Protein AF-A0A537HFR8-F1 (afdb_monomer_lite)

Secondary structure (DSSP, 8-state):
--SSHHHHHHHHHHHHHHHGGGS----------SSEEEEEEEESS-TTT--EEEEETTEEEEEEEESEEEEEETT---EEEES-SEEE-TTSEEEEEEEEEETTEEE-S-SEEEPPPSSS-B-SGGGT--EEEEEEEEEPP----B-TTSPBPSSPPSB--EEETTEEE--B-

Structure (mmCIF, N/CA/C/O backbone):
data_AF-A0A537HFR8-F1
#
_entry.id   AF-A0A537HFR8-F1
#
loop_
_atom_site.group_PDB
_atom_site.id
_atom_site.type_symbol
_atom_site.label_atom_id
_atom_site.label_alt_id
_atom_site.label_comp_id
_atom_site.label_asym_id
_atom_site.label_entity_id
_atom_site.label_seq_id
_atom_site.pdbx_PDB_ins_code
_atom_site.Cartn_x
_atom_site.Cartn_y
_atom_site.Cartn_z
_atom_site.occupancy
_atom_site.B_iso_or_equiv
_atom_site.auth_seq_id
_atom_site.auth_comp_id
_atom_site.auth_asym_id
_atom_site.auth_atom_id
_atom_site.pdbx_PDB_model_num
ATOM 1 N N . MET A 1 1 ? 70.216 -28.235 -22.565 1.00 48.53 1 MET A N 1
ATOM 2 C CA . MET A 1 1 ? 69.064 -28.835 -21.851 1.00 48.53 1 MET A CA 1
ATOM 3 C C . MET A 1 1 ? 67.923 -27.816 -21.695 1.00 48.53 1 MET A C 1
ATOM 5 O O . MET A 1 1 ? 67.674 -27.358 -20.594 1.00 48.53 1 MET A O 1
ATOM 9 N N . LEU A 1 2 ? 67.220 -27.434 -22.775 1.00 51.25 2 LEU A N 1
ATOM 10 C CA . LEU A 1 2 ? 66.194 -26.368 -22.710 1.00 51.25 2 LEU A CA 1
ATOM 11 C C . LEU A 1 2 ? 64.956 -26.641 -23.592 1.00 51.25 2 LEU A C 1
ATOM 13 O O . LEU A 1 2 ? 64.396 -25.735 -24.193 1.00 51.25 2 LEU A O 1
ATOM 17 N N . LYS A 1 3 ? 64.555 -27.912 -23.749 1.00 50.88 3 LYS A N 1
ATOM 18 C CA . LYS A 1 3 ? 63.435 -28.301 -24.640 1.00 50.88 3 LYS A CA 1
ATOM 19 C C . LYS A 1 3 ? 62.291 -29.063 -23.958 1.00 50.88 3 LYS A C 1
ATOM 21 O O . LYS A 1 3 ? 61.228 -29.195 -24.554 1.00 50.88 3 LYS A O 1
ATOM 26 N N . LYS A 1 4 ? 62.478 -29.554 -22.724 1.00 50.28 4 LYS A N 1
ATOM 27 C CA . LYS A 1 4 ? 61.462 -30.347 -22.000 1.00 50.28 4 LYS A CA 1
ATOM 28 C C . LYS A 1 4 ? 60.490 -29.492 -21.176 1.00 50.28 4 LYS A C 1
ATOM 30 O O . LYS A 1 4 ? 59.314 -29.823 -21.116 1.00 50.28 4 LYS A O 1
ATOM 35 N N . THR A 1 5 ? 60.945 -28.376 -20.612 1.00 51.81 5 THR A N 1
ATOM 36 C CA . THR A 1 5 ? 60.139 -27.500 -19.741 1.00 51.81 5 THR A CA 1
ATOM 37 C C . THR A 1 5 ? 59.125 -26.641 -20.501 1.00 51.81 5 THR A C 1
ATOM 39 O O . THR A 1 5 ? 58.007 -26.476 -20.032 1.00 51.81 5 THR A O 1
ATOM 42 N N . ALA A 1 6 ? 59.446 -26.177 -21.713 1.00 53.81 6 ALA A N 1
ATOM 43 C CA . ALA A 1 6 ? 58.532 -25.340 -22.502 1.00 53.81 6 ALA A CA 1
ATOM 44 C C . ALA A 1 6 ? 57.271 -26.089 -22.983 1.00 53.81 6 ALA A C 1
ATOM 46 O O . ALA A 1 6 ? 56.188 -25.513 -23.049 1.00 53.81 6 ALA A O 1
ATOM 47 N N . ARG A 1 7 ? 57.389 -27.391 -23.290 1.00 54.06 7 ARG A N 1
ATOM 48 C CA . ARG A 1 7 ? 56.253 -28.213 -23.748 1.00 54.06 7 ARG A CA 1
ATOM 49 C C . ARG A 1 7 ? 55.282 -28.562 -22.619 1.00 54.06 7 ARG A C 1
ATOM 51 O O . ARG A 1 7 ? 54.086 -28.642 -22.872 1.00 54.06 7 ARG A O 1
ATOM 58 N N . ALA A 1 8 ? 55.777 -28.726 -21.391 1.00 55.12 8 ALA A N 1
ATOM 59 C CA . ALA A 1 8 ? 54.934 -28.990 -20.226 1.00 55.12 8 ALA A CA 1
ATOM 60 C C . ALA A 1 8 ? 54.062 -27.771 -19.866 1.00 55.12 8 ALA A C 1
ATOM 62 O O . ALA A 1 8 ? 52.871 -27.930 -19.617 1.00 55.12 8 ALA A O 1
ATOM 63 N N . SER A 1 9 ? 54.611 -26.552 -19.935 1.00 54.88 9 SER A N 1
ATOM 64 C CA . SER A 1 9 ? 53.850 -25.321 -19.664 1.00 54.88 9 SER A CA 1
ATOM 65 C C . SER A 1 9 ? 52.773 -25.021 -20.714 1.00 54.88 9 SER A C 1
ATOM 67 O O . SER A 1 9 ? 51.701 -24.538 -20.360 1.00 54.88 9 SER A O 1
ATOM 69 N N . LEU A 1 10 ? 53.014 -25.344 -21.990 1.00 55.00 10 LEU A N 1
ATOM 70 C CA . LEU A 1 10 ? 52.019 -25.187 -23.064 1.00 55.00 10 LEU A CA 1
ATOM 71 C C . LEU A 1 10 ? 50.836 -26.159 -22.924 1.00 55.00 10 LEU A C 1
ATOM 73 O O . LEU A 1 10 ? 49.703 -25.784 -23.211 1.00 55.00 10 LEU A O 1
ATOM 77 N N . LEU A 1 11 ? 51.084 -27.381 -22.443 1.00 55.44 11 LEU A N 1
ATOM 78 C CA . LEU A 1 11 ? 50.035 -28.372 -22.176 1.00 55.44 11 LEU A CA 1
ATOM 79 C C . LEU A 1 11 ? 49.161 -27.992 -20.974 1.00 55.44 11 LEU A C 1
ATOM 81 O O . LEU A 1 11 ? 47.950 -28.173 -21.030 1.00 55.44 11 LEU A O 1
ATOM 85 N N . ILE A 1 12 ? 49.746 -27.413 -19.920 1.00 57.78 12 ILE A N 1
ATOM 86 C CA . ILE A 1 12 ? 48.990 -26.934 -18.751 1.00 57.78 12 ILE A CA 1
ATOM 87 C C . ILE A 1 12 ? 48.129 -25.716 -19.121 1.00 57.78 12 ILE A C 1
ATOM 89 O O . ILE A 1 12 ? 46.974 -25.635 -18.707 1.00 57.78 12 ILE A O 1
ATOM 93 N N . LEU A 1 13 ? 48.647 -24.803 -19.953 1.00 55.94 13 LEU A N 1
ATOM 94 C CA . LEU A 1 13 ? 47.882 -23.644 -20.419 1.00 55.94 13 LEU A CA 1
ATOM 95 C C . LEU A 1 13 ? 46.735 -24.055 -21.357 1.00 55.94 13 LEU A C 1
ATOM 97 O O . LEU A 1 13 ? 45.631 -2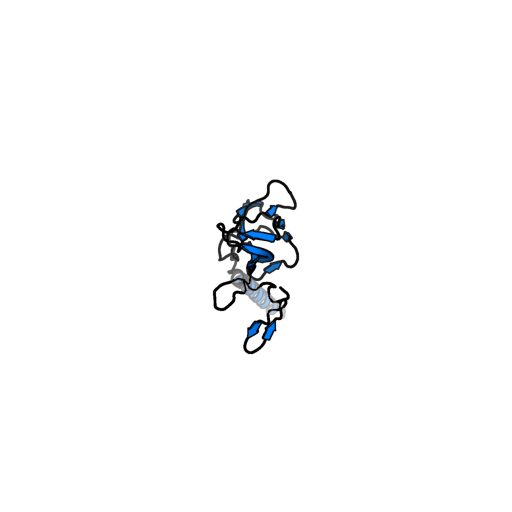3.537 -21.232 1.00 55.94 13 LEU A O 1
ATOM 101 N N . ALA A 1 14 ? 46.957 -25.033 -22.242 1.00 56.69 14 ALA A N 1
ATOM 102 C CA . ALA A 1 14 ? 45.907 -25.567 -23.110 1.00 56.69 14 ALA A CA 1
ATOM 103 C C . ALA A 1 14 ? 44.792 -26.279 -22.320 1.00 56.69 14 ALA A C 1
ATOM 105 O O . ALA A 1 14 ? 43.617 -26.111 -22.641 1.00 56.69 14 ALA A O 1
ATOM 106 N N . LEU A 1 15 ? 45.141 -27.015 -21.256 1.00 53.94 15 LEU A N 1
ATOM 107 C CA . LEU A 1 15 ? 44.161 -27.699 -20.407 1.00 53.94 15 LEU A CA 1
ATOM 108 C C . LEU A 1 15 ? 43.331 -26.711 -19.568 1.00 53.94 15 LEU A C 1
ATOM 110 O O . LEU A 1 15 ? 42.131 -26.918 -19.390 1.00 53.94 15 LEU A O 1
ATOM 114 N N . ALA A 1 16 ? 43.939 -25.606 -19.120 1.00 54.44 16 ALA A N 1
ATOM 115 C CA . ALA A 1 16 ? 43.238 -24.536 -18.412 1.00 54.44 16 ALA A CA 1
ATOM 116 C C . ALA A 1 16 ? 42.209 -23.819 -19.304 1.00 54.44 16 ALA A C 1
ATOM 118 O O . ALA A 1 16 ? 41.138 -23.466 -18.830 1.00 54.44 16 ALA A O 1
ATOM 119 N N . ILE A 1 17 ? 42.472 -23.658 -20.606 1.00 55.25 17 ILE A N 1
ATOM 120 C CA . ILE A 1 17 ? 41.522 -23.008 -21.529 1.00 55.25 17 ILE A CA 1
ATOM 121 C C . ILE A 1 17 ? 40.296 -23.904 -21.786 1.00 55.25 17 ILE A C 1
ATOM 123 O O . ILE A 1 17 ? 39.190 -23.400 -21.973 1.00 55.25 17 ILE A O 1
ATOM 127 N N . THR A 1 18 ? 40.454 -25.231 -21.728 1.00 55.00 18 THR A N 1
ATOM 128 C CA . THR A 1 18 ? 39.340 -26.175 -21.932 1.00 55.00 18 THR A CA 1
ATOM 129 C C . THR A 1 18 ? 38.444 -26.382 -20.709 1.00 55.00 18 THR A C 1
ATOM 131 O O . THR A 1 18 ? 37.325 -26.863 -20.866 1.00 55.00 18 THR A O 1
ATOM 134 N N . THR A 1 19 ? 38.885 -26.009 -19.501 1.00 52.81 19 THR A N 1
ATOM 135 C CA . THR A 1 19 ? 38.083 -26.134 -18.266 1.00 52.81 19 THR A CA 1
ATOM 136 C C . THR A 1 19 ? 37.399 -24.833 -17.840 1.00 52.81 19 THR A C 1
ATOM 138 O O . THR A 1 19 ? 36.520 -24.862 -16.979 1.00 52.81 19 THR A O 1
ATOM 141 N N . VAL A 1 20 ? 37.717 -23.701 -18.478 1.00 50.09 20 VAL A N 1
ATOM 142 C CA . VAL A 1 20 ? 37.094 -22.402 -18.173 1.00 50.09 20 VAL A CA 1
ATOM 143 C C . VAL A 1 20 ? 35.585 -22.324 -18.485 1.00 50.09 20 VAL A C 1
ATOM 145 O O . VAL A 1 20 ? 34.909 -21.611 -17.740 1.00 50.09 20 VAL A O 1
ATOM 148 N N . PRO A 1 21 ? 34.961 -23.043 -19.453 1.00 50.41 21 PRO A N 1
ATOM 149 C CA . PRO A 1 21 ? 33.530 -22.844 -19.677 1.00 50.41 21 PRO A CA 1
ATOM 150 C C . PRO A 1 21 ? 32.640 -23.585 -18.661 1.00 50.41 21 PRO A C 1
ATOM 152 O O . PRO A 1 21 ? 31.422 -23.479 -18.752 1.00 50.41 21 PRO A O 1
ATOM 155 N N . LEU A 1 22 ? 33.197 -24.300 -17.673 1.00 49.78 22 LEU A N 1
ATOM 156 C CA . LEU A 1 22 ? 32.399 -25.017 -16.665 1.00 49.78 22 LEU A CA 1
ATOM 157 C C . LEU A 1 22 ? 32.060 -24.193 -15.412 1.00 49.78 22 LEU A C 1
ATOM 159 O O . LEU A 1 22 ? 31.235 -24.630 -14.617 1.00 49.78 22 LEU A O 1
ATOM 163 N N . PHE A 1 23 ? 32.617 -22.987 -15.255 1.00 50.25 23 PHE A N 1
ATOM 164 C CA . PHE A 1 23 ? 32.307 -22.101 -14.119 1.00 50.25 23 PHE A CA 1
ATOM 165 C C . PHE A 1 23 ? 31.397 -20.913 -14.471 1.00 50.25 23 PHE A C 1
ATOM 167 O O . PHE A 1 23 ? 31.182 -20.037 -13.638 1.00 50.25 23 PHE A O 1
ATOM 174 N N . LEU A 1 24 ? 30.808 -20.894 -15.672 1.00 48.59 24 LEU A N 1
ATOM 175 C CA . LEU A 1 24 ? 29.818 -19.889 -16.088 1.00 48.59 24 LEU A CA 1
ATOM 176 C C . LEU A 1 24 ? 28.477 -20.512 -16.503 1.00 48.59 24 LEU A C 1
ATOM 178 O O . LEU A 1 24 ? 27.780 -19.984 -17.360 1.00 48.59 24 LEU A O 1
ATOM 182 N N . VAL A 1 25 ? 28.074 -21.621 -15.882 1.00 46.81 25 VAL A N 1
ATOM 183 C CA . VAL A 1 25 ? 26.702 -22.151 -16.002 1.00 46.81 25 VAL A CA 1
ATOM 184 C C . VAL A 1 25 ? 25.945 -21.997 -14.692 1.00 46.81 25 VAL A C 1
ATOM 186 O O . VAL A 1 25 ? 25.375 -22.927 -14.139 1.00 46.81 25 VAL A O 1
ATOM 189 N N . ASN A 1 26 ? 25.918 -20.766 -14.197 1.00 42.03 26 ASN A N 1
ATOM 190 C CA . ASN A 1 26 ? 24.709 -20.291 -13.549 1.00 42.03 26 ASN A CA 1
ATOM 191 C C . ASN A 1 26 ? 24.454 -18.846 -13.963 1.00 42.03 26 ASN A C 1
ATOM 193 O O . ASN A 1 26 ? 24.229 -17.962 -13.140 1.00 42.03 26 ASN A O 1
ATOM 197 N N . VAL A 1 27 ? 24.490 -18.602 -15.277 1.00 43.22 27 VAL A N 1
ATOM 198 C CA . VAL A 1 27 ? 23.736 -17.482 -15.822 1.00 43.22 27 VAL A CA 1
ATOM 199 C C . VAL A 1 27 ? 22.274 -17.899 -15.669 1.00 43.22 27 VAL A C 1
ATOM 201 O O . VAL A 1 27 ? 21.630 -18.359 -16.606 1.00 43.22 27 VAL A O 1
ATOM 204 N N . HIS A 1 28 ? 21.720 -17.694 -14.474 1.00 44.00 28 HIS A N 1
ATOM 205 C CA . HIS A 1 28 ? 20.388 -17.124 -14.425 1.00 44.00 28 HIS A CA 1
ATOM 206 C C . HIS A 1 28 ? 20.516 -15.763 -15.122 1.00 44.00 28 HIS A C 1
ATOM 208 O O . HIS A 1 28 ? 20.540 -14.712 -14.493 1.00 44.00 28 HIS A O 1
ATOM 214 N N . ALA A 1 29 ? 20.619 -15.774 -16.455 1.00 43.78 29 ALA A N 1
ATOM 215 C CA . ALA A 1 29 ? 20.115 -14.693 -17.269 1.00 43.78 29 ALA A CA 1
ATOM 216 C C . ALA A 1 29 ? 18.605 -14.846 -17.139 1.00 43.78 29 ALA A C 1
ATOM 218 O O . ALA A 1 29 ? 17.917 -15.267 -18.065 1.00 43.78 29 ALA A O 1
ATOM 219 N N . THR A 1 30 ? 18.099 -14.594 -15.929 1.00 54.47 30 THR A N 1
ATOM 220 C CA . THR A 1 30 ? 16.717 -14.227 -15.718 1.00 54.47 30 THR A CA 1
ATOM 221 C C . THR A 1 30 ? 16.575 -13.046 -16.646 1.00 54.47 30 THR A C 1
ATOM 223 O O . THR A 1 30 ? 17.238 -12.035 -16.432 1.00 54.47 30 THR A O 1
ATOM 226 N N . SER A 1 31 ? 15.904 -13.249 -17.778 1.00 61.56 31 SER A N 1
ATOM 227 C CA . SER A 1 31 ? 15.808 -12.250 -18.832 1.00 61.56 31 SER A CA 1
ATOM 228 C C . SER A 1 31 ? 15.313 -10.964 -18.189 1.00 61.56 31 SER A C 1
ATOM 230 O O . SER A 1 31 ? 14.128 -10.848 -17.877 1.00 61.56 31 SER A O 1
ATOM 232 N N . GLY A 1 32 ? 16.233 -10.029 -17.950 1.00 72.50 32 GLY A N 1
ATOM 233 C CA . GLY A 1 32 ? 15.894 -8.716 -17.445 1.00 72.50 32 GLY A CA 1
ATOM 234 C C . GLY A 1 32 ? 14.878 -8.072 -18.378 1.00 72.50 32 GLY A C 1
ATOM 235 O O . GLY A 1 32 ? 14.727 -8.456 -19.543 1.00 72.50 32 GLY A O 1
ATOM 236 N N . CYS A 1 33 ? 14.150 -7.093 -17.871 1.00 84.81 33 CYS A N 1
ATOM 237 C CA . CYS A 1 33 ? 13.296 -6.284 -18.731 1.00 84.81 33 CYS A CA 1
ATOM 238 C C . CYS A 1 33 ? 14.166 -5.589 -19.791 1.00 84.81 33 CYS A C 1
ATOM 240 O O . CYS A 1 33 ? 15.070 -4.840 -19.443 1.00 84.81 33 CYS A O 1
ATOM 242 N N . ILE A 1 34 ? 13.900 -5.823 -21.080 1.00 82.56 34 ILE A N 1
ATOM 243 C CA . ILE A 1 34 ? 14.708 -5.254 -22.178 1.00 82.56 34 ILE A CA 1
ATOM 244 C C . ILE A 1 34 ? 14.420 -3.757 -22.364 1.00 82.56 34 ILE A C 1
ATOM 246 O O . ILE A 1 34 ? 15.330 -2.975 -22.613 1.00 82.56 34 ILE A O 1
ATOM 250 N N . SER A 1 35 ? 13.152 -3.356 -22.250 1.00 85.88 35 SER A N 1
ATOM 251 C CA . SER A 1 35 ? 12.716 -1.968 -22.432 1.00 85.88 35 SER A CA 1
ATOM 252 C C . SER A 1 35 ? 12.033 -1.426 -21.188 1.00 85.88 35 SER A C 1
ATOM 254 O O . SER A 1 35 ? 12.530 -0.479 -20.595 1.00 85.88 35 SER A O 1
ATOM 256 N N . ASN A 1 36 ? 10.930 -2.049 -20.772 1.00 92.12 36 ASN A N 1
ATOM 257 C CA . ASN A 1 36 ? 10.170 -1.640 -19.600 1.00 92.12 36 ASN A CA 1
ATOM 258 C C . ASN A 1 36 ? 10.066 -2.768 -18.574 1.00 92.12 36 ASN A C 1
ATOM 260 O O . ASN A 1 36 ? 9.855 -3.932 -18.920 1.00 92.12 36 ASN A O 1
ATOM 264 N N . CYS A 1 37 ? 10.170 -2.385 -17.311 1.00 93.50 37 CYS A N 1
ATOM 265 C CA . CYS A 1 37 ? 10.117 -3.228 -16.132 1.00 93.50 37 CYS A CA 1
ATOM 266 C C . CYS A 1 37 ? 8.848 -2.911 -15.348 1.00 93.50 37 CYS A C 1
ATOM 268 O O . CYS A 1 37 ? 8.445 -1.751 -15.239 1.00 93.50 37 CYS A O 1
ATOM 270 N N . ARG A 1 38 ? 8.221 -3.938 -14.782 1.00 94.69 38 ARG A N 1
ATOM 271 C CA . ARG A 1 38 ? 7.012 -3.798 -13.970 1.00 94.69 38 ARG A CA 1
ATOM 272 C C . ARG A 1 38 ? 7.363 -3.897 -12.495 1.00 94.69 38 ARG A C 1
ATOM 274 O O . ARG A 1 38 ? 8.122 -4.782 -12.113 1.00 94.69 38 ARG A O 1
ATOM 281 N N . LEU A 1 39 ? 6.784 -3.030 -11.674 1.00 95.31 39 LEU A N 1
ATOM 282 C CA . LEU A 1 39 ? 6.895 -3.092 -10.217 1.00 95.31 39 LEU A CA 1
ATOM 283 C C . LEU A 1 39 ? 5.500 -3.014 -9.615 1.00 95.31 39 LEU A C 1
ATOM 285 O O . LEU A 1 39 ? 4.779 -2.051 -9.869 1.00 95.31 39 LEU A O 1
ATOM 289 N N . THR A 1 40 ? 5.117 -4.015 -8.825 1.00 96.56 40 THR A N 1
ATOM 290 C CA . THR A 1 40 ? 3.857 -3.970 -8.077 1.00 96.56 40 THR A CA 1
ATOM 291 C C . THR A 1 40 ? 4.099 -3.341 -6.713 1.00 96.56 40 THR A C 1
ATOM 293 O O . THR A 1 40 ? 4.926 -3.826 -5.942 1.00 96.56 40 THR A O 1
ATOM 296 N N . ALA A 1 41 ? 3.362 -2.274 -6.423 1.00 97.06 41 ALA A N 1
ATOM 297 C CA . ALA A 1 41 ? 3.220 -1.711 -5.093 1.00 97.06 41 ALA A CA 1
ATOM 298 C C . ALA A 1 41 ? 1.854 -2.108 -4.520 1.00 97.06 41 ALA A C 1
ATOM 300 O O . ALA A 1 41 ? 0.844 -2.059 -5.223 1.00 97.06 41 ALA A O 1
ATOM 301 N N . ASP A 1 42 ? 1.823 -2.492 -3.253 1.00 96.81 42 ASP A N 1
ATOM 302 C CA . ASP A 1 42 ? 0.638 -2.992 -2.557 1.00 96.81 42 ASP A CA 1
ATOM 303 C C . ASP A 1 42 ? 0.542 -2.387 -1.149 1.00 96.81 42 ASP A C 1
ATOM 305 O O . ASP A 1 42 ? 1.434 -1.657 -0.712 1.00 96.81 42 ASP A O 1
ATOM 309 N N . THR A 1 43 ? -0.533 -2.668 -0.419 1.00 96.50 43 THR A N 1
ATOM 310 C CA . THR A 1 43 ? -0.731 -2.212 0.955 1.00 96.50 43 THR A CA 1
ATOM 311 C C . THR A 1 43 ? -1.380 -3.276 1.836 1.00 96.50 43 THR A C 1
ATOM 313 O O . THR A 1 43 ? -2.158 -4.106 1.381 1.00 96.50 43 THR A O 1
ATOM 316 N N . THR A 1 44 ? -1.092 -3.234 3.140 1.00 95.88 44 THR A N 1
ATOM 317 C CA . THR A 1 44 ? -1.776 -4.083 4.130 1.00 95.88 44 THR A CA 1
ATOM 318 C C . THR A 1 44 ? -3.178 -3.592 4.493 1.00 95.88 44 THR A C 1
ATOM 320 O O . THR A 1 44 ? -3.879 -4.268 5.245 1.00 95.88 44 THR A O 1
ATOM 323 N N . VAL A 1 45 ? -3.590 -2.415 4.014 1.00 96.00 45 VAL A N 1
ATOM 324 C CA . VAL A 1 45 ? -4.933 -1.867 4.237 1.00 96.00 45 VAL A CA 1
ATOM 325 C C . VAL A 1 45 ? -5.932 -2.589 3.326 1.00 96.00 45 VAL A C 1
ATOM 327 O O . VAL A 1 45 ? -5.798 -2.513 2.105 1.00 96.00 45 VAL A O 1
ATOM 330 N N . PRO A 1 46 ? -6.970 -3.251 3.867 1.00 95.06 46 PR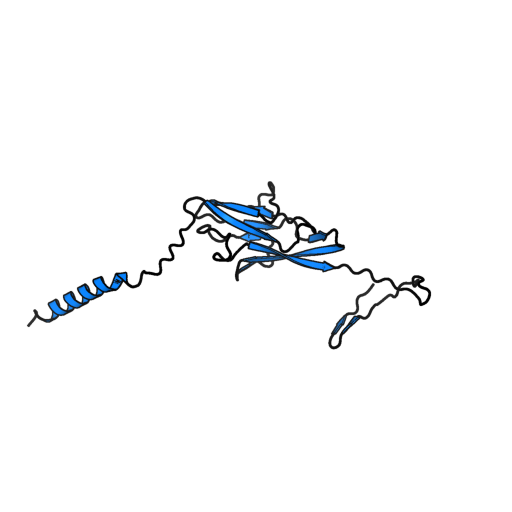O A N 1
ATOM 331 C CA . PRO A 1 46 ? -8.019 -3.832 3.037 1.00 95.06 46 PRO A CA 1
ATOM 332 C C . PRO A 1 46 ? -8.790 -2.750 2.272 1.00 95.06 46 PRO A C 1
ATOM 334 O O . PRO A 1 46 ? -9.146 -1.719 2.838 1.00 95.06 46 PRO A O 1
ATOM 337 N N . THR A 1 47 ? -9.155 -3.019 1.020 1.00 93.50 47 THR A N 1
ATOM 338 C CA . THR A 1 47 ? -9.888 -2.065 0.162 1.00 93.50 47 THR A CA 1
ATOM 339 C C . THR A 1 47 ? -11.245 -1.632 0.727 1.00 93.50 47 THR A C 1
ATOM 341 O O . THR A 1 47 ? -11.696 -0.523 0.462 1.00 93.50 47 THR A O 1
ATOM 344 N N . ALA A 1 48 ? -11.891 -2.475 1.541 1.00 94.25 48 ALA A N 1
ATOM 345 C CA . ALA A 1 48 ? -13.127 -2.130 2.250 1.00 94.25 48 ALA A CA 1
ATOM 346 C C . ALA A 1 48 ? -12.924 -1.100 3.382 1.00 94.25 48 ALA A C 1
ATOM 348 O O . ALA A 1 48 ? -13.888 -0.506 3.859 1.00 94.25 48 ALA A O 1
ATOM 349 N N . GLU A 1 49 ? -11.685 -0.912 3.838 1.00 93.69 49 GLU A N 1
ATOM 350 C CA . GLU A 1 49 ? -11.336 -0.050 4.971 1.00 93.69 49 GLU A CA 1
ATOM 351 C C . GLU A 1 49 ? -10.775 1.304 4.519 1.00 93.69 49 GLU A C 1
ATOM 353 O O . GLU A 1 49 ? -10.887 2.288 5.248 1.00 93.69 49 GLU A O 1
ATOM 358 N N . GLY A 1 50 ? -10.210 1.377 3.315 1.00 93.25 50 GLY A N 1
ATOM 359 C CA . GLY A 1 50 ? -9.750 2.623 2.718 1.00 93.25 50 GLY A CA 1
ATOM 360 C C . GLY A 1 50 ? -8.876 2.406 1.489 1.00 93.25 50 GLY A C 1
ATOM 361 O O . GLY A 1 50 ? -8.501 1.282 1.156 1.00 93.25 50 GLY A O 1
ATOM 362 N N . THR A 1 51 ? -8.529 3.514 0.838 1.00 95.50 51 THR A N 1
ATOM 363 C CA . THR A 1 51 ? -7.595 3.540 -0.291 1.00 95.50 51 THR A CA 1
ATOM 364 C C . THR A 1 51 ? -6.325 4.263 0.126 1.00 95.50 51 THR A C 1
ATOM 366 O O . THR A 1 51 ? -6.380 5.374 0.654 1.00 95.50 51 THR A O 1
ATOM 369 N N . VAL A 1 52 ? -5.180 3.639 -0.131 1.00 96.19 52 VAL A N 1
ATOM 370 C CA . VAL A 1 52 ? -3.858 4.220 0.112 1.00 96.19 52 VAL A CA 1
ATOM 371 C C . VAL A 1 52 ? -3.337 4.831 -1.179 1.00 96.19 52 VAL A C 1
ATOM 373 O O . VAL A 1 52 ? -3.400 4.185 -2.223 1.00 96.19 52 VAL A O 1
ATOM 376 N N . TYR A 1 53 ? -2.801 6.049 -1.104 1.00 96.56 53 TYR A N 1
ATOM 377 C CA . TYR A 1 53 ? -2.242 6.750 -2.255 1.00 96.56 53 TYR A CA 1
ATOM 378 C C . TYR A 1 53 ? -0.743 6.998 -2.101 1.00 96.56 53 TYR A C 1
ATOM 380 O O . TYR A 1 53 ? -0.248 7.268 -1.000 1.00 96.56 53 TYR A O 1
ATOM 388 N N . VAL A 1 54 ? -0.044 6.940 -3.233 1.00 97.00 54 VAL A N 1
ATOM 389 C CA . VAL A 1 54 ? 1.379 7.261 -3.349 1.00 97.00 54 VAL A CA 1
ATOM 390 C C . VAL A 1 54 ? 1.636 8.259 -4.471 1.00 97.00 54 VAL A C 1
ATOM 392 O O . VAL A 1 54 ? 0.945 8.266 -5.491 1.00 97.00 54 VAL A O 1
ATOM 395 N N . GLU A 1 55 ? 2.663 9.075 -4.289 1.00 96.88 55 GLU A N 1
ATOM 396 C CA . GLU A 1 55 ? 3.264 9.915 -5.321 1.00 96.88 55 GLU A CA 1
ATOM 397 C C . GLU A 1 55 ? 4.451 9.184 -5.943 1.00 96.88 55 GLU A C 1
ATOM 399 O O . GLU A 1 55 ? 5.248 8.558 -5.239 1.00 96.88 55 GLU A O 1
ATOM 404 N N . LEU A 1 56 ? 4.578 9.284 -7.264 1.00 97.19 56 LEU A N 1
ATOM 405 C CA . LEU A 1 56 ? 5.736 8.785 -7.997 1.00 97.19 56 LEU A CA 1
ATOM 406 C C . LEU A 1 56 ? 6.734 9.928 -8.191 1.00 97.19 56 LEU A C 1
ATOM 408 O O . LEU A 1 56 ? 6.355 10.998 -8.659 1.00 97.19 56 LEU A O 1
ATOM 412 N N . ASP A 1 57 ? 8.001 9.700 -7.852 1.00 96.00 57 ASP A N 1
ATOM 413 C CA . ASP A 1 57 ? 9.111 10.639 -8.068 1.00 96.00 57 ASP A CA 1
ATOM 414 C C . ASP A 1 57 ? 8.878 12.041 -7.465 1.00 96.00 57 ASP A C 1
ATOM 416 O O . ASP A 1 57 ? 9.346 13.048 -7.994 1.00 96.00 57 ASP A O 1
ATOM 420 N N . ASN A 1 58 ? 8.153 12.102 -6.336 1.00 90.75 58 ASN A N 1
ATOM 421 C CA . ASN A 1 58 ? 7.723 13.337 -5.657 1.00 90.75 58 ASN A CA 1
ATOM 422 C C . ASN A 1 58 ? 6.895 14.281 -6.548 1.00 90.75 58 ASN A C 1
ATOM 424 O O . ASN A 1 58 ? 6.890 15.500 -6.362 1.00 90.75 58 ASN A O 1
ATOM 428 N N . ILE A 1 59 ? 6.193 13.715 -7.530 1.00 92.25 59 ILE A N 1
ATOM 429 C CA . ILE A 1 59 ? 5.225 14.426 -8.355 1.00 92.25 59 ILE A CA 1
ATOM 430 C C . ILE A 1 59 ? 3.851 14.280 -7.692 1.00 92.25 59 ILE A C 1
ATOM 432 O O . ILE A 1 59 ? 3.280 13.192 -7.659 1.00 92.25 59 ILE A O 1
ATOM 436 N N . THR A 1 60 ? 3.310 15.393 -7.192 1.00 87.50 60 THR A N 1
ATOM 437 C CA . THR A 1 60 ? 2.055 15.441 -6.411 1.00 87.50 60 THR A CA 1
ATOM 438 C C . THR A 1 60 ? 0.784 15.202 -7.232 1.00 87.50 60 THR A C 1
ATOM 440 O O . THR A 1 60 ? -0.303 15.048 -6.678 1.00 87.50 60 THR A O 1
ATOM 443 N N . SER A 1 61 ? 0.884 15.187 -8.564 1.00 88.88 61 SER A N 1
ATOM 444 C CA . SER A 1 61 ? -0.227 14.867 -9.461 1.00 88.88 61 SER A CA 1
ATOM 445 C C . SER A 1 61 ? 0.290 14.266 -10.774 1.00 88.88 61 SER A C 1
ATOM 447 O O . SER A 1 61 ? 1.088 14.916 -11.455 1.00 88.88 61 SER A O 1
ATOM 449 N N . PRO A 1 62 ? -0.164 13.062 -11.171 1.00 90.12 62 PRO A N 1
ATOM 450 C CA . PRO A 1 62 ? -1.194 12.248 -10.521 1.00 90.12 62 PRO A CA 1
ATOM 451 C C . PRO A 1 62 ? -0.680 11.490 -9.283 1.00 90.12 62 PRO A C 1
ATOM 453 O O . PRO A 1 62 ? 0.490 11.124 -9.210 1.00 90.12 62 PRO A O 1
ATOM 456 N N . VAL A 1 63 ? -1.588 11.193 -8.348 1.00 95.56 63 VAL A N 1
ATOM 457 C CA . VAL A 1 63 ? -1.366 10.209 -7.273 1.00 95.56 63 VAL A CA 1
ATOM 458 C C . VAL A 1 63 ? -1.902 8.839 -7.687 1.00 95.56 63 VAL A C 1
ATOM 460 O O . VAL A 1 63 ? -2.878 8.742 -8.435 1.00 95.56 63 VAL A O 1
ATOM 463 N N . TYR A 1 64 ? -1.291 7.773 -7.176 1.00 97.25 64 T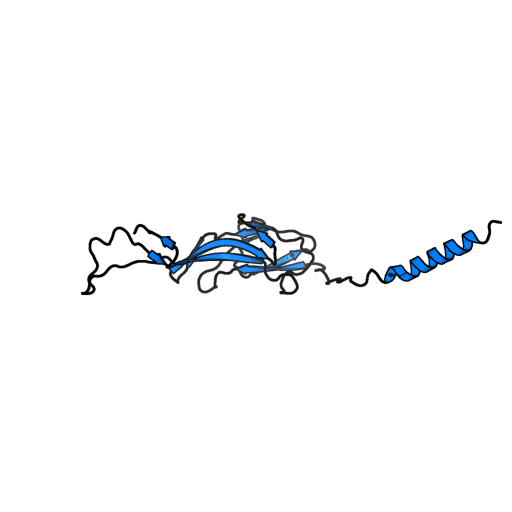YR A N 1
ATOM 464 C CA . TYR A 1 64 ? -1.604 6.394 -7.544 1.00 97.25 64 TYR A CA 1
ATOM 465 C C . TYR A 1 64 ? -2.201 5.644 -6.356 1.00 97.25 64 TYR A C 1
ATOM 467 O O . TYR A 1 64 ? -1.588 5.572 -5.293 1.00 97.25 64 TYR A O 1
ATOM 475 N N . ALA A 1 65 ? -3.396 5.081 -6.538 1.00 96.94 65 ALA A N 1
ATOM 476 C CA . ALA A 1 65 ? -4.044 4.230 -5.544 1.00 96.94 65 ALA A CA 1
ATOM 477 C C . ALA A 1 65 ? -3.396 2.838 -5.507 1.00 96.94 65 ALA A C 1
ATOM 479 O O . ALA A 1 65 ? -3.192 2.240 -6.562 1.00 96.94 65 ALA A O 1
ATOM 480 N N . LEU A 1 66 ? -3.120 2.315 -4.312 1.00 96.50 66 LEU A N 1
ATOM 481 C CA . LEU A 1 66 ? -2.608 0.959 -4.110 1.00 96.50 66 LEU A CA 1
ATOM 482 C C . LEU A 1 66 ? -3.753 -0.066 -3.953 1.00 96.50 66 LEU A C 1
ATOM 484 O O . LEU A 1 66 ? -4.769 0.267 -3.333 1.00 96.50 66 LEU A O 1
ATOM 488 N N . PRO A 1 67 ? -3.588 -1.309 -4.456 1.00 97.00 67 PRO A N 1
ATOM 489 C CA . PRO A 1 67 ? -2.430 -1.808 -5.210 1.00 97.00 67 PRO A CA 1
ATOM 490 C C . PRO A 1 67 ? -2.300 -1.200 -6.617 1.00 97.00 67 PRO A C 1
ATOM 492 O O . PRO A 1 67 ? -3.292 -0.976 -7.308 1.00 97.00 67 PRO A O 1
ATOM 495 N N . HIS A 1 68 ? -1.059 -0.981 -7.061 1.00 97.56 68 HIS A N 1
ATOM 496 C CA . HIS A 1 68 ? -0.733 -0.444 -8.385 1.00 97.56 68 HIS A CA 1
ATOM 497 C C . HIS A 1 68 ? 0.470 -1.161 -9.004 1.00 97.56 68 HIS A C 1
ATOM 499 O O . HIS A 1 68 ? 1.457 -1.428 -8.321 1.00 97.56 68 HIS A O 1
ATOM 505 N N . THR A 1 69 ? 0.437 -1.418 -10.314 1.00 97.31 69 THR A N 1
ATOM 506 C CA . THR A 1 69 ? 1.611 -1.906 -11.055 1.00 97.31 69 THR A CA 1
ATOM 507 C C . THR A 1 69 ? 2.172 -0.791 -11.922 1.00 97.31 69 THR A C 1
ATOM 509 O O . THR A 1 69 ? 1.596 -0.447 -12.953 1.00 97.31 69 THR A O 1
ATOM 512 N N . PHE A 1 70 ? 3.327 -0.274 -11.523 1.00 97.19 70 PHE A N 1
ATOM 513 C CA . PHE A 1 70 ? 4.063 0.735 -12.268 1.00 97.19 70 PHE A CA 1
ATOM 514 C C . PHE A 1 70 ? 4.825 0.120 -13.439 1.00 97.19 70 PHE A C 1
ATOM 516 O O . PHE A 1 70 ? 5.254 -1.038 -13.387 1.00 97.19 70 PHE A O 1
ATOM 523 N N . LEU A 1 71 ? 5.016 0.926 -14.482 1.00 96.81 71 LEU A N 1
ATOM 524 C CA . LEU A 1 71 ? 5.847 0.605 -15.632 1.00 96.81 71 LEU A CA 1
ATOM 525 C C . LEU A 1 71 ? 6.999 1.607 -15.694 1.00 96.81 71 LEU A C 1
ATOM 527 O O . LEU A 1 71 ? 6.773 2.802 -15.862 1.00 96.81 71 LEU A O 1
ATOM 531 N N . PHE A 1 72 ? 8.222 1.110 -15.571 1.00 96.31 72 PHE A N 1
ATOM 532 C CA . PHE A 1 72 ? 9.435 1.920 -15.564 1.00 96.31 72 PHE A CA 1
ATOM 533 C C . PHE A 1 72 ? 10.356 1.516 -16.703 1.00 96.31 72 PHE A C 1
ATOM 535 O O . PHE A 1 72 ? 10.372 0.351 -17.094 1.00 96.31 72 PHE A O 1
ATOM 542 N N . ALA A 1 73 ? 11.132 2.459 -17.229 1.00 95.50 73 ALA A N 1
ATOM 543 C CA . ALA A 1 73 ? 12.144 2.137 -18.225 1.00 95.50 73 ALA A CA 1
ATOM 544 C C . ALA A 1 73 ? 13.269 1.287 -17.605 1.00 95.50 73 ALA A C 1
ATOM 546 O O . ALA A 1 73 ? 13.534 1.336 -16.404 1.00 95.50 73 ALA A O 1
ATOM 547 N N . ASN A 1 74 ? 13.939 0.484 -18.426 1.00 94.19 74 ASN A N 1
ATOM 548 C CA . ASN A 1 74 ? 15.101 -0.277 -17.994 1.00 94.19 74 ASN A CA 1
ATOM 549 C C . ASN A 1 74 ? 16.216 0.672 -17.529 1.00 94.19 74 ASN A C 1
ATOM 551 O O . ASN A 1 74 ? 16.428 1.741 -18.105 1.00 94.19 74 ASN A O 1
ATOM 555 N N . ASN A 1 75 ? 16.943 0.248 -16.494 1.00 93.19 75 ASN A N 1
ATOM 556 C CA . ASN A 1 75 ? 18.080 0.964 -15.923 1.00 93.19 75 ASN A CA 1
ATOM 557 C C . ASN A 1 75 ? 17.727 2.337 -15.310 1.00 93.19 75 ASN A C 1
ATOM 559 O O . ASN A 1 75 ? 18.592 3.203 -15.173 1.00 93.19 75 ASN A O 1
ATOM 563 N N . THR A 1 76 ? 16.472 2.540 -14.902 1.00 95.50 76 THR A N 1
ATOM 564 C CA . THR A 1 76 ? 16.056 3.713 -14.122 1.00 95.50 76 THR A CA 1
ATOM 565 C C . THR A 1 76 ? 15.855 3.370 -12.650 1.00 95.50 76 THR A C 1
ATOM 567 O O . THR A 1 76 ? 15.863 2.207 -12.237 1.00 95.50 76 THR A O 1
ATOM 570 N N . ARG A 1 77 ? 15.702 4.411 -11.833 1.00 95.12 77 ARG A N 1
ATOM 571 C CA . ARG A 1 77 ? 15.386 4.311 -10.414 1.00 95.12 77 ARG A CA 1
ATOM 572 C C . ARG A 1 77 ? 14.333 5.356 -10.083 1.00 95.12 77 ARG A C 1
ATOM 574 O O . ARG A 1 77 ? 14.461 6.491 -10.531 1.00 95.12 77 ARG A O 1
ATOM 581 N N . HIS A 1 78 ? 13.346 4.962 -9.291 1.00 96.19 78 HIS A N 1
ATOM 582 C CA . HIS A 1 78 ? 12.191 5.786 -8.965 1.00 96.19 78 HIS A CA 1
ATOM 583 C C . HIS A 1 78 ? 11.972 5.849 -7.456 1.00 96.19 78 HIS A C 1
ATOM 585 O O . HIS A 1 78 ? 12.562 5.073 -6.694 1.00 96.19 78 HIS A O 1
ATOM 591 N N . THR A 1 79 ? 11.117 6.762 -7.014 1.00 96.44 79 THR A N 1
ATOM 592 C CA . THR A 1 79 ? 10.676 6.839 -5.621 1.00 96.44 79 THR A CA 1
ATOM 593 C C . THR A 1 79 ? 9.165 6.763 -5.514 1.00 96.44 79 THR A C 1
ATOM 595 O O . THR A 1 79 ? 8.454 7.368 -6.309 1.00 96.44 79 THR A O 1
ATOM 598 N N . LEU A 1 80 ? 8.678 6.046 -4.505 1.00 96.62 80 LEU A N 1
ATOM 599 C CA . LEU A 1 80 ? 7.269 6.026 -4.128 1.00 96.62 80 LEU A CA 1
ATOM 600 C C . LEU A 1 80 ? 7.135 6.675 -2.755 1.00 96.62 80 LEU A C 1
ATOM 602 O O . LEU A 1 80 ? 7.705 6.180 -1.780 1.00 96.62 80 LEU A O 1
ATOM 606 N N . THR A 1 81 ? 6.398 7.779 -2.686 1.00 95.81 81 THR A N 1
ATOM 607 C CA . THR A 1 81 ? 6.202 8.551 -1.455 1.00 95.81 81 THR A CA 1
ATOM 608 C C . THR A 1 81 ? 4.766 8.409 -0.982 1.00 95.81 81 THR A C 1
ATOM 610 O O . THR A 1 81 ? 3.825 8.609 -1.745 1.00 95.81 81 THR A O 1
ATOM 613 N N . MET A 1 82 ? 4.586 8.047 0.285 1.00 95.44 82 MET A N 1
ATOM 614 C CA . MET A 1 82 ? 3.260 7.927 0.887 1.00 95.44 82 MET A CA 1
ATOM 615 C C . MET A 1 82 ? 2.558 9.278 1.005 1.00 95.44 82 MET A C 1
ATOM 617 O O . MET A 1 82 ? 3.117 10.210 1.579 1.00 95.44 82 MET A O 1
ATOM 621 N N . VAL A 1 83 ? 1.302 9.341 0.554 1.00 94.00 83 VAL A N 1
ATOM 622 C CA . VAL A 1 83 ? 0.440 10.524 0.717 1.00 94.00 83 VAL A CA 1
ATOM 623 C C . VAL A 1 83 ? -0.362 10.425 2.014 1.00 94.00 83 VAL A C 1
ATOM 625 O O . VAL A 1 83 ? -0.357 11.332 2.843 1.00 94.00 83 VAL A O 1
ATOM 628 N N . ASN A 1 84 ? -1.044 9.297 2.223 1.00 86.25 84 ASN A N 1
ATOM 629 C CA . ASN A 1 84 ? -1.871 9.072 3.407 1.00 86.25 84 ASN A CA 1
ATOM 630 C C . ASN A 1 84 ? -1.074 8.317 4.468 1.00 86.25 84 ASN A C 1
ATOM 632 O O . ASN A 1 84 ? -0.922 7.102 4.389 1.00 86.25 84 ASN A O 1
ATOM 636 N N . THR A 1 85 ? -0.587 9.030 5.481 1.00 90.50 85 THR A N 1
ATOM 637 C CA . THR A 1 85 ? 0.173 8.428 6.590 1.00 90.50 85 THR A CA 1
ATOM 638 C C . THR A 1 85 ? -0.706 8.045 7.777 1.00 90.50 85 THR A C 1
ATOM 640 O O . THR A 1 85 ? -0.314 7.227 8.602 1.00 90.50 85 THR A O 1
ATOM 643 N N . THR A 1 86 ? -1.922 8.585 7.869 1.00 92.62 86 THR A N 1
ATOM 644 C CA . THR A 1 86 ? -2.934 8.144 8.831 1.00 92.62 86 THR A CA 1
ATOM 645 C C . THR A 1 86 ? -4.335 8.406 8.294 1.00 92.62 86 THR A C 1
ATOM 647 O O . THR A 1 86 ? -4.564 9.413 7.625 1.00 92.62 86 THR A O 1
ATOM 650 N N . PHE A 1 87 ? -5.272 7.502 8.572 1.00 92.19 87 PHE A N 1
ATOM 651 C CA . PHE A 1 87 ? -6.690 7.696 8.266 1.00 92.19 87 PHE A CA 1
ATOM 652 C C . PHE A 1 87 ? -7.567 6.806 9.152 1.00 92.19 87 PHE A C 1
ATOM 654 O O . PHE A 1 87 ? -7.112 5.796 9.696 1.00 92.19 87 PHE A O 1
ATOM 661 N N . SER A 1 88 ? -8.832 7.196 9.289 1.00 91.94 88 SER A N 1
ATOM 662 C CA . SER A 1 88 ? -9.861 6.399 9.955 1.00 91.94 88 SER A CA 1
ATOM 663 C C . SER A 1 88 ? -10.661 5.617 8.921 1.00 91.94 88 SER A C 1
ATOM 665 O O . SER A 1 88 ? -11.070 6.167 7.900 1.00 91.94 88 SER A O 1
ATOM 667 N N . ALA A 1 89 ? -10.884 4.341 9.199 1.00 92.06 89 ALA A N 1
ATOM 668 C CA . ALA A 1 89 ? -11.640 3.426 8.365 1.00 92.06 89 ALA A CA 1
ATOM 669 C C . ALA A 1 89 ? -13.113 3.338 8.803 1.00 92.06 89 ALA A C 1
ATOM 671 O O . ALA A 1 89 ? -13.421 3.550 9.982 1.00 92.06 89 ALA A O 1
ATOM 672 N N . PRO A 1 90 ? -14.030 2.940 7.899 1.00 90.06 90 PRO A N 1
ATOM 673 C CA . PRO A 1 90 ? -15.445 2.731 8.218 1.00 90.06 90 PRO A CA 1
ATOM 674 C C . PRO A 1 90 ? -15.701 1.738 9.359 1.00 90.06 90 PRO A C 1
ATOM 676 O O . PRO A 1 90 ? -16.724 1.825 10.030 1.00 90.06 90 PRO A O 1
ATOM 679 N N . SER A 1 91 ? -14.771 0.814 9.615 1.00 88.50 91 SER A N 1
ATOM 680 C CA . SER A 1 91 ? -14.863 -0.140 10.725 1.00 88.50 91 SER A CA 1
ATOM 681 C C . SER A 1 91 ? -14.638 0.493 12.109 1.00 88.50 91 SER A C 1
ATOM 683 O O . SER A 1 91 ? -14.628 -0.226 13.106 1.00 88.50 91 SER A O 1
ATOM 685 N N . GLY A 1 92 ? -14.334 1.794 12.181 1.00 86.69 92 GLY A N 1
ATOM 686 C CA . GLY A 1 92 ? -13.885 2.473 13.400 1.00 86.69 92 GLY A CA 1
ATOM 687 C C . GLY A 1 92 ? -12.405 2.249 13.734 1.00 86.69 92 GLY A C 1
ATOM 688 O O . GLY A 1 92 ? -11.931 2.706 14.774 1.00 86.69 92 GLY A O 1
ATOM 689 N N . ALA A 1 93 ? -11.656 1.554 12.872 1.00 90.19 93 ALA A N 1
ATOM 690 C CA . ALA A 1 93 ? -10.213 1.429 13.023 1.00 90.19 93 ALA A CA 1
ATOM 691 C C . ALA A 1 93 ? -9.496 2.696 12.536 1.00 90.19 93 ALA A C 1
ATOM 693 O O . ALA A 1 93 ? -9.940 3.363 11.606 1.00 90.19 93 ALA A O 1
ATOM 694 N N . ARG A 1 94 ? -8.350 3.002 13.133 1.00 93.44 94 ARG A N 1
ATOM 695 C CA . ARG A 1 94 ? -7.381 3.978 12.646 1.00 93.44 94 ARG A CA 1
ATOM 696 C C . ARG A 1 94 ? -6.184 3.227 12.085 1.00 93.44 94 ARG A C 1
ATOM 698 O O . ARG A 1 94 ? -5.625 2.373 12.763 1.00 93.44 94 ARG A O 1
ATOM 705 N N . TYR A 1 95 ? -5.765 3.576 10.880 1.00 94.31 95 TYR A N 1
ATOM 706 C CA . TYR A 1 95 ? -4.526 3.079 10.299 1.00 94.31 95 TYR A CA 1
ATOM 707 C C . TYR A 1 95 ? -3.438 4.138 10.442 1.00 94.31 95 TYR A C 1
ATOM 709 O O . TYR A 1 95 ? -3.680 5.338 10.253 1.00 94.31 95 TYR A O 1
ATOM 717 N N . LEU A 1 96 ? -2.240 3.686 10.793 1.00 94.12 96 LEU A N 1
ATOM 718 C CA . LEU A 1 96 ? -1.039 4.502 10.880 1.00 94.12 96 LEU A CA 1
ATOM 719 C C . LEU A 1 96 ? 0.041 3.867 10.010 1.00 94.12 96 LEU A C 1
ATOM 721 O O . LEU A 1 96 ? 0.327 2.683 10.157 1.00 94.12 96 LEU A O 1
ATOM 725 N N . TRP A 1 97 ? 0.606 4.635 9.085 1.00 94.56 97 TRP A N 1
ATOM 726 C CA . TRP A 1 97 ? 1.715 4.178 8.259 1.00 94.56 97 TRP A CA 1
ATOM 727 C C . TRP A 1 97 ? 2.905 3.801 9.143 1.00 94.56 97 TRP A C 1
ATOM 729 O O . TRP A 1 97 ? 3.214 4.514 10.099 1.00 94.56 97 TRP A O 1
ATOM 739 N N . ASN A 1 98 ? 3.556 2.690 8.807 1.00 93.88 98 ASN A N 1
ATOM 740 C CA . ASN A 1 98 ? 4.659 2.131 9.579 1.00 93.88 98 ASN A CA 1
ATOM 741 C C . ASN A 1 98 ? 5.945 2.049 8.739 1.00 93.88 98 ASN A C 1
ATOM 743 O O . ASN A 1 98 ? 6.946 2.689 9.057 1.00 93.88 98 ASN A O 1
ATOM 747 N N . GLU A 1 99 ? 5.917 1.287 7.645 1.00 94.81 99 GLU A N 1
ATOM 748 C CA . GLU A 1 99 ? 7.104 1.021 6.827 1.00 94.81 99 GLU A CA 1
ATOM 749 C C . GLU A 1 99 ? 6.732 0.619 5.395 1.00 94.81 99 GLU A C 1
ATOM 751 O O . GLU A 1 99 ? 5.605 0.200 5.112 1.00 94.81 99 GLU A O 1
ATOM 756 N N . TRP A 1 100 ? 7.709 0.682 4.491 1.00 95.00 100 TRP A N 1
ATOM 757 C CA . TRP A 1 100 ? 7.679 -0.097 3.252 1.00 95.00 100 TRP A CA 1
ATOM 758 C C . TRP A 1 100 ? 8.466 -1.389 3.421 1.00 95.00 100 TRP A C 1
ATOM 760 O O . TRP A 1 100 ? 9.545 -1.373 4.012 1.00 95.00 100 TRP A O 1
ATOM 770 N N . VAL A 1 101 ? 7.977 -2.485 2.838 1.00 93.19 101 VAL A N 1
ATOM 771 C CA . VAL A 1 101 ? 8.664 -3.784 2.855 1.00 93.19 101 VAL A CA 1
ATOM 772 C C . VAL A 1 101 ? 8.697 -4.413 1.472 1.00 93.19 101 VAL A C 1
ATOM 774 O O . VAL A 1 101 ? 7.692 -4.436 0.767 1.00 93.19 101 VAL A O 1
ATOM 777 N N . HIS A 1 102 ? 9.843 -4.977 1.103 1.00 90.88 102 HIS A N 1
ATOM 778 C CA . HIS A 1 102 ? 9.995 -5.831 -0.070 1.00 90.88 102 HIS A CA 1
ATOM 779 C C . HIS A 1 102 ? 11.035 -6.910 0.216 1.00 90.88 102 HIS A C 1
ATOM 781 O O . HIS A 1 102 ? 12.209 -6.602 0.437 1.00 90.88 102 HIS A O 1
ATOM 787 N N . SER A 1 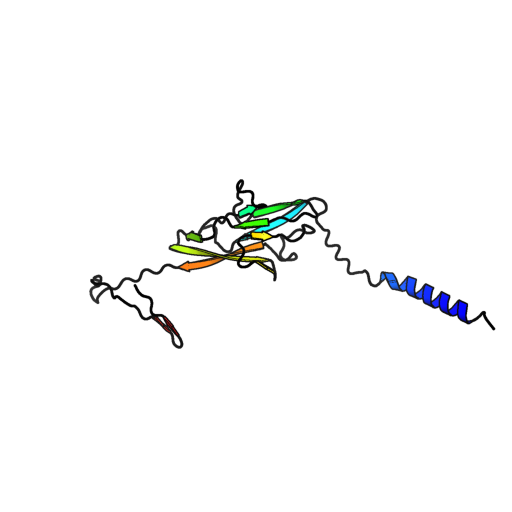103 ? 10.624 -8.180 0.189 1.00 86.50 103 SER A N 1
ATOM 788 C CA . SER A 1 103 ? 11.470 -9.291 0.636 1.00 86.50 103 SER A CA 1
ATOM 789 C C . SER A 1 103 ? 12.060 -8.996 2.034 1.00 86.50 103 SER A C 1
ATOM 791 O O . SER A 1 103 ? 11.309 -8.716 2.967 1.00 86.50 103 SER A O 1
ATOM 793 N N . SER A 1 104 ? 13.385 -9.020 2.195 1.00 80.75 104 SER A N 1
ATOM 794 C CA . SER A 1 104 ? 14.087 -8.671 3.437 1.00 80.75 104 SER A CA 1
ATOM 795 C C . SER A 1 104 ? 14.418 -7.180 3.589 1.00 80.75 104 SER A C 1
ATOM 797 O O . SER A 1 104 ? 15.045 -6.801 4.575 1.00 80.75 104 SER A O 1
ATOM 799 N N . LEU A 1 105 ? 14.079 -6.340 2.608 1.00 82.94 105 LEU A N 1
ATOM 800 C CA . LEU A 1 105 ? 14.343 -4.903 2.647 1.00 82.94 105 LEU A CA 1
ATOM 801 C C . LEU A 1 105 ? 13.182 -4.164 3.305 1.00 82.94 105 LEU A C 1
ATOM 803 O O . LEU A 1 105 ? 12.014 -4.430 3.015 1.00 82.94 105 LEU A O 1
ATOM 807 N N . GLN A 1 106 ? 13.536 -3.211 4.162 1.00 84.62 106 GLN A N 1
ATOM 808 C CA . GLN A 1 106 ? 12.608 -2.359 4.891 1.00 84.62 106 GLN A CA 1
ATOM 809 C C . GLN A 1 106 ? 13.049 -0.904 4.754 1.00 84.62 106 GLN A C 1
ATOM 811 O O . GLN A 1 106 ? 14.239 -0.601 4.871 1.00 84.62 106 GLN A O 1
ATOM 816 N N . TRP A 1 107 ? 12.093 -0.008 4.523 1.00 85.94 107 TRP A N 1
ATOM 817 C CA . TRP A 1 107 ? 12.316 1.435 4.571 1.00 85.94 107 TRP A CA 1
ATOM 818 C C . TRP A 1 107 ? 11.525 2.003 5.744 1.00 85.94 107 TRP A C 1
ATOM 820 O O . TRP A 1 107 ? 10.298 2.088 5.706 1.00 85.94 107 TRP A O 1
ATOM 830 N N . THR A 1 108 ? 12.261 2.374 6.789 1.00 79.31 108 THR A N 1
ATOM 831 C CA . THR A 1 108 ? 11.758 3.022 8.000 1.00 79.31 108 THR A CA 1
ATOM 832 C C . THR A 1 108 ? 12.809 4.019 8.507 1.00 79.31 108 THR A C 1
ATOM 834 O O . THR A 1 108 ? 14.007 3.749 8.373 1.00 79.31 108 THR A O 1
ATOM 837 N N . PRO A 1 109 ? 12.422 5.193 9.043 1.00 68.38 109 PRO A N 1
ATOM 838 C CA . PRO A 1 109 ? 11.063 5.733 9.186 1.00 68.38 109 PRO A CA 1
ATOM 839 C C . PRO A 1 109 ? 10.637 6.622 7.998 1.00 68.38 109 PRO A C 1
ATOM 841 O O . PRO A 1 109 ? 9.784 7.496 8.139 1.00 68.38 109 PRO A O 1
ATOM 844 N N . THR A 1 110 ? 11.263 6.478 6.826 1.00 83.69 110 THR A N 1
ATOM 845 C CA . THR A 1 110 ? 11.032 7.378 5.689 1.00 83.69 110 THR A CA 1
ATOM 846 C C . THR A 1 110 ? 9.752 7.033 4.928 1.00 83.69 110 THR A C 1
ATOM 848 O O . THR A 1 110 ? 9.603 5.920 4.432 1.00 83.69 110 THR A O 1
ATOM 851 N N . LEU A 1 111 ? 8.872 8.025 4.742 1.00 89.38 111 LEU A N 1
ATOM 852 C CA . LEU A 1 111 ? 7.652 7.909 3.920 1.00 89.38 111 LEU A CA 1
ATOM 853 C C . LEU A 1 111 ? 7.935 7.521 2.463 1.00 89.38 111 LEU A C 1
ATOM 855 O O . LEU A 1 111 ? 7.083 6.956 1.775 1.00 89.38 111 LEU A O 1
ATOM 859 N N . MET A 1 112 ? 9.128 7.884 1.997 1.00 92.25 112 MET A N 1
ATOM 860 C CA . MET A 1 112 ? 9.617 7.628 0.656 1.00 92.25 112 MET A CA 1
ATOM 861 C C . MET A 1 112 ? 10.438 6.343 0.636 1.00 92.25 112 MET A C 1
ATOM 863 O O . MET A 1 112 ? 11.446 6.218 1.335 1.00 92.25 112 MET A O 1
ATOM 867 N N . MET A 1 113 ? 10.025 5.416 -0.216 1.00 94.19 113 MET A N 1
ATOM 868 C CA . MET A 1 113 ? 10.814 4.264 -0.627 1.00 94.19 113 MET A CA 1
ATOM 869 C C . MET A 1 113 ? 11.497 4.596 -1.956 1.00 94.19 113 MET A C 1
ATOM 871 O O . MET A 1 113 ? 10.908 5.241 -2.825 1.00 94.19 113 MET A O 1
ATOM 875 N N . GLN A 1 114 ? 12.716 4.099 -2.149 1.00 93.56 114 GLN A N 1
A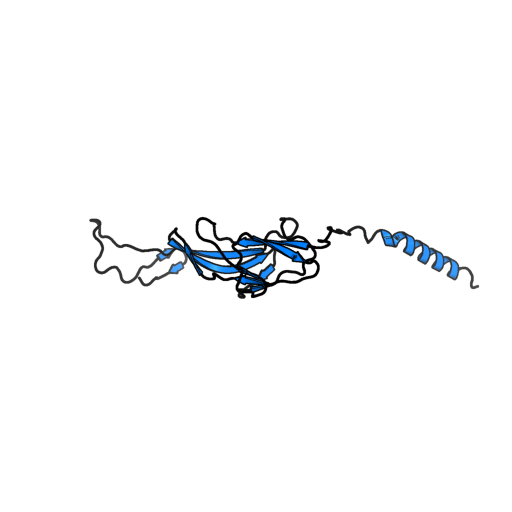TOM 876 C CA . GLN A 1 114 ? 13.389 4.140 -3.443 1.00 93.56 114 GLN A CA 1
ATOM 877 C C . GLN A 1 114 ? 13.402 2.739 -4.048 1.00 93.56 114 GLN A C 1
ATOM 879 O O . GLN A 1 114 ? 13.808 1.780 -3.387 1.00 93.56 114 GLN A O 1
ATOM 884 N N . THR A 1 115 ? 12.982 2.612 -5.304 1.00 92.19 115 THR A N 1
ATOM 885 C CA . THR A 1 115 ? 13.027 1.329 -6.005 1.00 92.19 115 THR A CA 1
ATOM 886 C C . THR A 1 115 ? 14.481 0.861 -6.153 1.00 92.19 115 THR A C 1
ATOM 888 O O . THR A 1 115 ? 15.414 1.679 -6.181 1.00 92.19 115 THR A O 1
ATOM 891 N N . PRO A 1 116 ? 14.726 -0.450 -6.309 1.00 89.81 116 PRO A N 1
ATOM 892 C CA . PRO A 1 116 ? 15.950 -0.934 -6.933 1.00 89.81 116 PRO A CA 1
ATOM 893 C C . PRO A 1 116 ? 16.144 -0.320 -8.328 1.00 89.81 116 PRO A C 1
ATOM 895 O O . PRO A 1 116 ? 15.228 0.287 -8.891 1.00 89.81 116 PRO A O 1
ATOM 898 N N . ILE A 1 117 ? 17.337 -0.496 -8.901 1.00 91.12 117 ILE A N 1
ATOM 899 C CA . ILE A 1 117 ? 17.518 -0.222 -10.331 1.00 91.12 117 ILE A CA 1
ATOM 900 C C . ILE A 1 117 ? 16.619 -1.195 -11.094 1.00 91.12 117 ILE A C 1
ATOM 902 O O . ILE A 1 117 ? 16.670 -2.403 -10.857 1.00 91.12 117 ILE A O 1
ATOM 906 N N . MET A 1 118 ? 15.801 -0.664 -11.996 1.00 92.94 118 MET A N 1
ATOM 907 C CA . MET A 1 118 ? 14.829 -1.429 -12.764 1.00 92.94 118 MET A CA 1
ATOM 908 C C . MET A 1 118 ? 15.541 -2.283 -13.817 1.00 92.94 118 MET A C 1
ATOM 910 O O . MET A 1 118 ? 15.771 -1.854 -14.944 1.00 92.94 118 MET A O 1
ATOM 914 N N . LEU A 1 119 ? 15.937 -3.491 -13.411 1.00 90.25 119 LEU A N 1
ATOM 915 C CA . LEU A 1 119 ? 16.603 -4.488 -14.259 1.00 90.25 119 LEU A CA 1
ATOM 916 C C . LEU A 1 119 ? 15.749 -5.744 -14.469 1.00 90.25 119 LEU A C 1
ATOM 918 O O . LEU A 1 119 ? 15.930 -6.451 -15.459 1.00 90.25 119 LEU A O 1
ATOM 922 N N . TYR A 1 120 ? 14.790 -5.993 -13.576 1.00 89.50 120 TYR A N 1
ATOM 923 C CA . TYR A 1 120 ? 13.870 -7.128 -13.615 1.00 89.50 120 TYR A CA 1
ATOM 924 C C . TYR A 1 120 ? 12.437 -6.658 -13.352 1.00 89.50 120 TYR A C 1
ATOM 926 O O . TYR A 1 120 ? 12.210 -5.528 -12.912 1.00 89.50 120 TYR A O 1
ATOM 934 N N . ASN A 1 121 ? 11.467 -7.532 -13.618 1.00 90.62 121 ASN A N 1
ATOM 935 C CA . ASN A 1 121 ? 10.126 -7.342 -13.078 1.00 90.62 121 ASN A CA 1
ATOM 936 C C . ASN A 1 121 ? 10.142 -7.678 -11.583 1.00 90.62 121 ASN A C 1
ATOM 938 O O . ASN A 1 121 ? 10.775 -8.642 -11.175 1.00 90.62 121 ASN A O 1
ATOM 942 N N . TYR A 1 122 ? 9.421 -6.892 -10.795 1.00 90.62 122 TYR A N 1
ATOM 943 C CA . TYR A 1 122 ? 9.198 -7.102 -9.367 1.00 90.62 122 TYR A CA 1
ATOM 944 C C . TYR A 1 122 ? 7.698 -7.272 -9.134 1.00 90.62 122 TYR A C 1
ATOM 946 O O . TYR A 1 122 ? 7.020 -6.417 -8.560 1.00 90.62 122 TYR A O 1
ATOM 954 N N . THR A 1 123 ? 7.148 -8.327 -9.734 1.00 89.06 123 THR A N 1
ATOM 955 C CA . THR A 1 123 ? 5.703 -8.595 -9.729 1.00 89.06 123 THR A CA 1
ATOM 956 C C . THR A 1 123 ? 5.361 -9.993 -9.238 1.00 89.06 123 THR A C 1
ATOM 958 O O . THR A 1 123 ? 4.258 -10.194 -8.739 1.00 89.06 123 THR A O 1
ATOM 961 N N . ALA A 1 124 ? 6.267 -10.963 -9.391 1.00 83.25 124 ALA A N 1
ATOM 962 C CA . ALA A 1 124 ? 6.049 -12.332 -8.942 1.00 83.25 124 ALA A CA 1
ATOM 963 C C . ALA A 1 124 ? 6.738 -12.592 -7.597 1.00 83.25 124 ALA A C 1
ATOM 965 O O . ALA A 1 124 ? 7.699 -11.922 -7.220 1.00 83.25 124 ALA A O 1
ATOM 966 N N . SER A 1 125 ? 6.269 -13.609 -6.873 1.00 82.12 125 SER A N 1
ATOM 967 C CA . SER A 1 125 ? 6.888 -14.051 -5.616 1.00 82.12 125 SER A CA 1
ATOM 968 C C . SER A 1 125 ? 8.341 -14.502 -5.797 1.00 82.12 125 SER A C 1
ATOM 970 O O . SER A 1 125 ? 9.152 -14.296 -4.897 1.00 82.12 125 SER A O 1
ATOM 972 N N . SER A 1 126 ? 8.688 -15.051 -6.968 1.00 79.88 126 SER A N 1
ATOM 973 C CA . SER A 1 126 ? 10.067 -15.395 -7.346 1.00 79.88 126 SER A CA 1
ATOM 974 C C . SER A 1 126 ? 11.011 -14.193 -7.351 1.00 79.88 126 SER A C 1
ATOM 976 O O . SER A 1 126 ? 12.213 -14.369 -7.176 1.00 79.88 126 SER A O 1
ATOM 978 N N . ASP A 1 127 ? 10.467 -12.986 -7.512 1.00 77.44 127 ASP A N 1
ATOM 979 C CA . ASP A 1 127 ? 11.225 -11.744 -7.667 1.00 77.44 127 ASP A CA 1
ATOM 980 C C . ASP A 1 127 ? 11.265 -10.924 -6.363 1.00 77.44 127 ASP A C 1
ATOM 982 O O . ASP A 1 127 ? 11.692 -9.772 -6.363 1.00 77.44 127 ASP A O 1
ATOM 986 N N . GLY A 1 128 ? 10.810 -11.508 -5.245 1.00 77.25 128 GLY A N 1
ATOM 987 C CA . GLY A 1 128 ? 10.659 -10.826 -3.953 1.00 77.25 128 GLY A CA 1
ATOM 988 C C . GLY A 1 128 ? 9.243 -10.311 -3.667 1.00 77.25 128 GLY A C 1
ATOM 989 O O . GLY A 1 128 ? 8.977 -9.871 -2.547 1.00 77.25 128 GLY A O 1
ATOM 990 N N . GLY A 1 129 ? 8.320 -10.443 -4.628 1.00 85.44 129 GLY A N 1
ATOM 991 C CA . GLY A 1 129 ? 6.917 -10.055 -4.492 1.00 85.44 129 GLY A CA 1
ATOM 992 C C . GLY A 1 129 ? 6.667 -8.556 -4.672 1.00 85.44 129 GLY A C 1
ATOM 993 O O . GLY A 1 129 ? 7.450 -7.841 -5.292 1.00 85.44 129 GLY A O 1
ATOM 994 N N . ALA A 1 130 ? 5.528 -8.090 -4.159 1.00 91.94 130 ALA A N 1
ATOM 995 C CA . ALA A 1 130 ? 5.162 -6.681 -4.205 1.00 91.94 130 ALA A CA 1
ATOM 996 C C . ALA A 1 130 ? 5.922 -5.863 -3.153 1.00 91.94 130 ALA A C 1
ATOM 998 O O . ALA A 1 130 ? 6.201 -6.329 -2.045 1.00 91.94 130 ALA A O 1
ATOM 999 N N . PHE A 1 131 ? 6.179 -4.600 -3.474 1.00 95.56 131 PHE A N 1
ATOM 1000 C CA . PHE A 1 131 ? 6.598 -3.607 -2.494 1.00 95.56 131 PHE A CA 1
ATOM 1001 C C . PHE A 1 131 ? 5.375 -3.174 -1.695 1.00 95.56 131 PHE A C 1
ATOM 1003 O O . PHE A 1 131 ? 4.448 -2.588 -2.241 1.00 95.56 131 PHE A O 1
ATOM 1010 N N . THR A 1 132 ? 5.344 -3.492 -0.409 1.00 95.81 132 THR A N 1
ATOM 1011 C CA . THR A 1 132 ? 4.140 -3.363 0.413 1.00 95.81 132 THR A CA 1
ATOM 1012 C C . THR A 1 132 ? 4.263 -2.192 1.379 1.00 95.81 132 THR A C 1
ATOM 1014 O O . THR A 1 132 ? 5.158 -2.184 2.224 1.00 95.81 132 THR A O 1
ATOM 1017 N N . ALA A 1 133 ? 3.340 -1.235 1.294 1.00 96.06 133 ALA A N 1
ATOM 1018 C CA . ALA A 1 133 ? 3.135 -0.199 2.298 1.00 96.06 133 ALA A CA 1
ATOM 1019 C C . ALA A 1 133 ? 2.381 -0.793 3.492 1.00 96.06 133 ALA A C 1
ATOM 1021 O O . ALA A 1 133 ? 1.183 -1.099 3.401 1.00 96.06 133 ALA A O 1
ATOM 1022 N N . LYS A 1 134 ? 3.075 -0.958 4.617 1.00 95.38 134 LYS A N 1
ATOM 1023 C CA . LYS A 1 134 ? 2.486 -1.476 5.847 1.00 95.38 134 LYS A CA 1
ATOM 1024 C C . LYS A 1 134 ? 1.891 -0.369 6.700 1.00 95.38 134 LYS A C 1
ATOM 1026 O O . LYS A 1 134 ? 2.505 0.675 6.926 1.00 95.38 134 LYS A O 1
ATOM 1031 N N . PHE A 1 135 ? 0.712 -0.666 7.226 1.00 95.06 135 PHE A N 1
ATOM 1032 C CA . PHE A 1 135 ? 0.011 0.150 8.201 1.00 95.06 135 PHE A CA 1
ATOM 1033 C C . PHE A 1 135 ? -0.310 -0.665 9.447 1.00 95.06 135 PHE A C 1
ATOM 1035 O O . PHE A 1 135 ? -0.812 -1.788 9.352 1.00 95.06 135 PHE A O 1
ATOM 1042 N N . ASP A 1 136 ? -0.107 -0.047 10.603 1.00 93.88 136 ASP A N 1
ATOM 1043 C CA . ASP A 1 136 ? -0.576 -0.562 11.877 1.00 93.88 136 ASP A CA 1
ATOM 1044 C C . ASP A 1 136 ? -2.063 -0.232 12.029 1.00 93.88 136 ASP A C 1
ATOM 1046 O O . ASP A 1 136 ? -2.468 0.935 11.987 1.00 93.88 136 ASP A O 1
ATOM 1050 N N . LYS A 1 137 ? -2.889 -1.268 12.206 1.00 93.62 137 LYS A N 1
ATOM 1051 C CA . LYS A 1 137 ? -4.319 -1.125 12.495 1.00 93.62 137 LYS A CA 1
ATOM 1052 C C . LYS A 1 137 ? -4.518 -0.941 13.998 1.00 93.62 137 LYS A C 1
ATOM 1054 O O . LYS A 1 137 ? -4.213 -1.833 14.785 1.00 93.62 137 LYS A O 1
ATOM 1059 N N . GLN A 1 138 ? -5.074 0.195 14.391 1.00 90.31 138 GLN A N 1
ATOM 1060 C CA . GLN A 1 138 ? -5.432 0.528 15.766 1.00 90.31 138 GLN A CA 1
ATOM 1061 C C . GLN A 1 138 ? -6.955 0.592 15.895 1.00 90.31 138 GLN A C 1
ATOM 1063 O O . GLN A 1 138 ? -7.625 1.165 15.043 1.00 90.31 138 GLN A O 1
ATOM 1068 N N . PHE A 1 139 ? -7.522 0.034 16.961 1.00 81.25 139 PHE A N 1
ATOM 1069 C CA . PHE A 1 139 ? -8.941 0.216 17.276 1.00 81.25 139 PHE A CA 1
ATOM 1070 C C . PHE A 1 139 ? -9.089 1.282 18.353 1.00 81.25 139 PHE A C 1
ATOM 1072 O O . PHE A 1 139 ? -8.392 1.243 19.369 1.00 81.25 139 PHE A O 1
ATOM 1079 N N . GLN A 1 140 ? -10.008 2.221 18.141 1.00 68.00 140 GLN A N 1
ATOM 1080 C CA . GLN A 1 140 ? -10.450 3.104 19.207 1.00 68.00 140 GLN A CA 1
ATOM 1081 C C . GLN A 1 140 ? -11.549 2.385 19.993 1.00 68.00 140 GLN A C 1
ATOM 1083 O O . GLN A 1 140 ? -12.594 2.049 19.442 1.00 68.00 140 GLN A O 1
ATOM 1088 N N . TYR A 1 141 ? -11.307 2.124 21.277 1.00 66.38 141 TYR A N 1
ATOM 1089 C CA . TYR A 1 141 ? -12.306 1.531 22.162 1.00 66.38 141 TYR A CA 1
ATOM 1090 C C . TYR A 1 141 ? -13.038 2.632 22.924 1.00 66.38 141 TYR A C 1
ATOM 1092 O O . TYR A 1 141 ? -12.410 3.453 23.589 1.00 66.38 141 TYR A O 1
ATOM 1100 N N . THR A 1 142 ? -14.368 2.623 22.869 1.00 69.25 142 THR A N 1
ATOM 1101 C CA . THR A 1 142 ? -15.201 3.403 23.788 1.00 69.25 142 THR A CA 1
ATOM 1102 C C . THR A 1 142 ? -15.614 2.504 24.944 1.00 69.25 142 THR A C 1
ATOM 1104 O O . THR A 1 142 ? -16.366 1.548 24.758 1.00 69.25 142 THR A O 1
ATOM 1107 N N . LEU A 1 143 ? -15.132 2.805 26.147 1.00 74.44 143 LEU A N 1
ATOM 1108 C CA . LEU A 1 143 ? -15.583 2.132 27.360 1.00 74.44 143 LEU A CA 1
ATOM 1109 C C . LEU A 1 143 ? -16.841 2.831 27.876 1.00 74.44 143 LEU A C 1
ATOM 1111 O O . LEU A 1 143 ? -16.854 4.044 28.061 1.00 74.44 143 LEU A O 1
ATOM 1115 N N . THR A 1 144 ? -17.909 2.066 28.096 1.00 78.19 144 THR A N 1
ATOM 1116 C CA . THR A 1 144 ? -19.149 2.566 28.703 1.00 78.19 144 THR A CA 1
ATOM 1117 C C . THR A 1 144 ? -19.375 1.839 30.017 1.00 78.19 144 THR A C 1
ATOM 1119 O O . THR A 1 144 ? -19.389 0.610 30.049 1.00 78.19 144 THR A O 1
ATOM 1122 N N . PHE A 1 145 ? -19.578 2.593 31.094 1.00 83.56 145 PHE A N 1
ATOM 1123 C CA . PHE A 1 145 ? -19.793 2.046 32.430 1.00 83.56 145 PHE A CA 1
ATOM 1124 C C . PHE A 1 145 ? -21.263 2.157 32.797 1.00 83.56 145 PHE A C 1
ATOM 1126 O O . PHE A 1 145 ? -21.836 3.245 32.736 1.00 83.56 145 PHE A O 1
ATOM 1133 N N . LYS A 1 146 ? -21.870 1.028 33.159 1.00 88.38 146 LYS A N 1
ATOM 1134 C CA . LYS A 1 146 ? -23.273 0.944 33.559 1.00 88.38 146 LYS A CA 1
ATOM 1135 C C . LYS A 1 146 ? -23.399 0.276 34.923 1.00 88.38 146 LYS A C 1
ATOM 1137 O O . LYS A 1 146 ? -22.572 -0.568 35.265 1.00 88.38 146 LYS A O 1
ATOM 1142 N N . ASP A 1 147 ? -24.413 0.660 35.687 1.00 88.44 147 ASP A N 1
ATOM 1143 C CA . ASP A 1 147 ? -24.777 -0.010 36.933 1.00 88.44 147 ASP A CA 1
ATOM 1144 C C . ASP A 1 147 ? -25.495 -1.351 36.678 1.00 88.44 147 ASP A C 1
ATOM 1146 O O . ASP A 1 147 ? -25.728 -1.758 35.535 1.00 88.44 147 ASP A O 1
ATOM 1150 N N . ALA A 1 148 ? -25.865 -2.049 37.756 1.00 89.94 148 ALA A N 1
ATOM 1151 C CA . ALA A 1 148 ? -26.568 -3.331 37.674 1.00 89.94 148 ALA A CA 1
ATOM 1152 C C . ALA A 1 148 ? -27.956 -3.236 37.005 1.00 89.94 148 ALA A C 1
ATOM 1154 O O . ALA A 1 148 ? -28.478 -4.248 36.542 1.00 89.94 148 ALA A O 1
ATOM 1155 N N . ALA A 1 149 ? -28.547 -2.040 36.936 1.00 92.56 149 ALA A N 1
ATOM 1156 C CA . ALA A 1 149 ? -29.819 -1.773 36.273 1.00 92.56 149 ALA A CA 1
ATOM 1157 C C . ALA A 1 149 ? -29.644 -1.331 34.803 1.00 92.56 149 ALA A C 1
ATOM 1159 O O . ALA A 1 149 ? -30.631 -1.057 34.118 1.00 92.56 149 ALA A O 1
ATOM 1160 N N . GLY A 1 150 ? -28.406 -1.265 34.300 1.00 89.25 150 GLY A N 1
ATOM 1161 C CA . GLY A 1 150 ? -28.088 -0.847 32.936 1.00 89.25 150 GLY A CA 1
ATOM 1162 C C . GLY A 1 150 ? -28.065 0.671 32.725 1.00 89.25 150 GLY A C 1
ATOM 1163 O O . GLY A 1 150 ? -27.962 1.108 31.573 1.00 89.25 150 GLY A O 1
ATOM 1164 N N . GLN A 1 151 ? -28.140 1.470 33.793 1.00 91.75 151 GLN A N 1
ATOM 1165 C CA . GLN A 1 151 ? -28.026 2.928 33.730 1.00 91.75 151 GLN A CA 1
ATOM 1166 C C . GLN A 1 151 ? -26.563 3.345 33.638 1.00 91.75 151 GLN A C 1
ATOM 1168 O O . GLN A 1 151 ? -25.702 2.763 34.292 1.00 91.75 151 GLN A O 1
ATOM 1173 N N . SER A 1 152 ? -26.270 4.359 32.825 1.00 89.31 152 SER A N 1
ATOM 1174 C CA . SER A 1 152 ? -24.913 4.896 32.706 1.00 89.31 152 SER A CA 1
ATOM 1175 C C . SER A 1 152 ? -24.431 5.455 34.046 1.00 89.31 152 SER A C 1
ATOM 1177 O O . SER A 1 152 ? -25.146 6.219 34.692 1.00 89.31 152 SER A O 1
ATOM 1179 N N . LEU A 1 153 ? -23.204 5.114 34.443 1.00 88.56 153 LEU A N 1
ATOM 1180 C CA . LEU A 1 153 ? -22.572 5.703 35.620 1.00 88.56 153 LEU A CA 1
ATOM 1181 C C . LEU A 1 153 ? -22.258 7.178 35.345 1.00 88.56 153 LEU A C 1
ATOM 1183 O O . LEU A 1 153 ? -21.535 7.500 34.400 1.00 88.56 153 LEU A O 1
ATOM 1187 N N . VAL A 1 154 ? -22.813 8.065 36.173 1.00 85.75 154 VAL A N 1
ATOM 1188 C CA . VAL A 1 154 ? -22.575 9.512 36.131 1.00 85.75 154 VAL A CA 1
ATOM 1189 C C . VAL A 1 154 ? -22.111 9.963 37.524 1.00 85.75 154 VAL A C 1
ATOM 1191 O O . VAL A 1 154 ? -22.897 9.878 38.468 1.00 85.75 154 VAL A O 1
ATOM 1194 N N . PRO A 1 155 ? -20.864 10.444 37.684 1.00 81.00 155 PRO A N 1
ATOM 1195 C CA . PRO A 1 155 ? -19.840 10.582 36.649 1.00 81.00 155 PRO A CA 1
ATOM 1196 C C . PRO A 1 155 ? -19.291 9.222 36.192 1.00 81.00 155 PRO A C 1
ATOM 1198 O O . PRO A 1 155 ? -19.294 8.243 36.940 1.00 81.00 155 PRO A O 1
ATOM 1201 N N . SER A 1 156 ? -18.790 9.172 34.959 1.00 80.00 156 SER A N 1
ATOM 1202 C CA . SER A 1 156 ? -18.017 8.028 34.483 1.00 80.00 156 SER A CA 1
ATOM 1203 C C . SER A 1 156 ? -16.747 7.857 35.334 1.00 80.00 156 SER A C 1
ATOM 1205 O O . SER A 1 156 ? -16.178 8.859 35.779 1.00 80.00 156 SER A O 1
ATOM 1207 N N . PRO A 1 157 ? -16.277 6.617 35.568 1.00 83.50 157 PRO A N 1
ATOM 1208 C CA . PRO A 1 157 ? -15.004 6.367 36.237 1.00 83.50 157 PRO A CA 1
ATOM 1209 C C . PRO A 1 157 ? -13.859 7.166 35.607 1.00 83.50 157 PRO A C 1
ATOM 1211 O O . PRO A 1 157 ? -13.757 7.259 34.386 1.00 83.50 157 PRO A O 1
ATOM 1214 N N . THR A 1 158 ? -12.994 7.730 36.448 1.00 80.06 158 THR A N 1
ATOM 1215 C CA . THR A 1 158 ? -11.864 8.572 36.019 1.00 80.06 158 THR A CA 1
ATOM 1216 C C . THR A 1 158 ? -10.629 7.768 35.617 1.00 80.06 158 THR A C 1
ATOM 1218 O O . THR A 1 158 ? -9.728 8.300 34.972 1.00 80.06 158 THR A O 1
ATOM 1221 N N . SER A 1 159 ? -10.566 6.488 35.987 1.00 77.31 159 SER A N 1
ATOM 1222 C CA . SER A 1 159 ? -9.493 5.579 35.598 1.00 77.31 159 SER A CA 1
ATOM 1223 C C . SER A 1 159 ? -10.011 4.161 35.410 1.00 77.31 159 SER A C 1
ATOM 1225 O O . SER A 1 159 ? -10.976 3.724 36.043 1.00 77.31 159 SER A O 1
ATOM 1227 N N . VAL A 1 160 ? -9.341 3.435 34.523 1.00 76.06 160 VAL A N 1
ATOM 1228 C CA . VAL A 1 160 ? -9.568 2.014 34.281 1.00 76.06 160 VAL A CA 1
ATOM 1229 C C . VAL A 1 160 ? -8.222 1.333 34.428 1.00 76.06 160 VAL A C 1
ATOM 1231 O O . VAL A 1 160 ? -7.227 1.819 33.903 1.00 76.06 160 VAL A O 1
ATOM 1234 N N . VAL A 1 161 ? -8.166 0.216 35.147 1.00 76.69 161 VAL A N 1
ATOM 1235 C CA . VAL A 1 161 ? -6.953 -0.603 35.228 1.00 76.69 161 VAL A CA 1
ATOM 1236 C C . VAL A 1 161 ? -7.215 -1.889 34.467 1.00 76.69 161 VAL A C 1
ATOM 1238 O O . VAL A 1 161 ? -8.069 -2.683 34.856 1.00 76.69 161 VAL A O 1
ATOM 1241 N N . LEU A 1 162 ? -6.478 -2.086 33.376 1.00 71.44 162 LEU A N 1
ATOM 1242 C CA . LEU A 1 162 ? -6.472 -3.336 32.630 1.00 71.44 162 LEU A CA 1
ATOM 1243 C C . LEU A 1 162 ? -5.268 -4.148 33.105 1.00 71.44 162 LEU A C 1
ATOM 1245 O O . LEU A 1 162 ? -4.121 -3.752 32.888 1.00 71.44 162 LEU A O 1
ATOM 1249 N N . SER A 1 163 ? -5.518 -5.267 33.780 1.00 72.31 163 SER A N 1
ATOM 1250 C CA . SER A 1 163 ? -4.478 -6.198 34.214 1.00 72.31 163 SER A CA 1
ATOM 1251 C C . SER A 1 163 ? -4.543 -7.493 33.405 1.00 72.31 163 SER A C 1
ATOM 1253 O O . SER A 1 163 ? -5.598 -8.097 33.230 1.00 72.31 163 SER A O 1
ATOM 1255 N N . SER A 1 164 ? -3.387 -7.931 32.913 1.00 69.38 164 SER A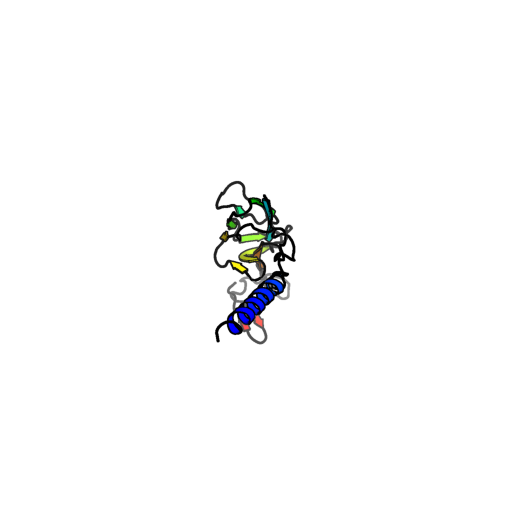 N 1
ATOM 1256 C CA . SER A 1 164 ? -3.149 -9.310 32.478 1.00 69.38 164 SER A CA 1
ATOM 1257 C C . SER A 1 164 ? -2.106 -9.939 33.404 1.00 69.38 164 SER A C 1
ATOM 1259 O O . SER A 1 164 ? -1.418 -9.220 34.130 1.00 69.38 164 SER A O 1
ATOM 1261 N N . SER A 1 165 ? -1.955 -11.265 33.379 1.00 64.50 165 SER A N 1
ATOM 1262 C CA . SER A 1 165 ? -1.098 -12.041 34.295 1.00 64.50 165 SER A CA 1
ATOM 1263 C C . SER A 1 165 ? 0.406 -11.698 34.284 1.00 64.50 165 SER A C 1
ATOM 1265 O O . SER A 1 165 ? 1.180 -12.377 34.950 1.00 64.50 165 SER A O 1
ATOM 1267 N N . GLY A 1 166 ? 0.841 -10.655 33.570 1.00 59.38 166 GLY A N 1
ATOM 1268 C CA . GLY A 1 166 ? 2.211 -10.139 33.616 1.00 59.38 166 GLY A CA 1
ATOM 1269 C C . GLY A 1 166 ? 2.376 -8.662 33.238 1.00 59.38 166 GLY A C 1
ATOM 1270 O O . GLY A 1 166 ? 3.505 -8.218 33.057 1.00 59.38 166 GLY A O 1
ATOM 1271 N N . SER A 1 167 ? 1.299 -7.884 33.072 1.00 49.41 167 SER A N 1
ATOM 1272 C CA . SER A 1 167 ? 1.385 -6.456 32.721 1.00 49.41 167 SER A CA 1
ATOM 1273 C C . SER A 1 167 ? 0.104 -5.715 33.097 1.00 49.41 167 SER A C 1
ATOM 1275 O O . SER A 1 167 ? -0.995 -6.212 32.837 1.00 49.41 167 SER A O 1
ATOM 1277 N N . SER A 1 168 ? 0.248 -4.522 33.680 1.00 55.41 168 SER A N 1
ATOM 1278 C CA . SER A 1 168 ? -0.848 -3.583 33.919 1.00 55.41 168 SER A CA 1
ATOM 1279 C C . SER A 1 168 ? -0.694 -2.350 33.035 1.00 55.41 168 SER A C 1
ATOM 1281 O O . SER A 1 168 ? 0.396 -1.797 32.893 1.00 55.41 168 SER A O 1
ATOM 1283 N N . VAL A 1 169 ? -1.802 -1.912 32.444 1.00 57.91 169 VAL A N 1
ATOM 1284 C CA . VAL A 1 169 ? -1.902 -0.619 31.765 1.00 57.91 169 VAL A CA 1
ATOM 1285 C C . VAL A 1 169 ? -3.036 0.143 32.433 1.00 57.91 169 VAL A C 1
ATOM 1287 O O . VAL A 1 169 ? -4.148 -0.376 32.556 1.00 57.91 169 VAL A O 1
ATOM 1290 N N . THR A 1 170 ? -2.749 1.366 32.871 1.00 61.84 170 THR A N 1
ATOM 1291 C CA . THR A 1 170 ? -3.740 2.278 33.450 1.00 61.84 170 THR A CA 1
ATOM 1292 C C . THR A 1 170 ? -4.060 3.364 32.428 1.00 61.84 170 THR A C 1
ATOM 1294 O O . THR A 1 170 ? -3.380 4.392 32.409 1.00 61.84 170 THR A O 1
ATOM 1297 N N . PRO A 1 171 ? -5.032 3.152 31.527 1.00 57.97 171 PRO A N 1
ATOM 1298 C CA . PRO A 1 171 ? -5.540 4.233 30.701 1.00 57.97 171 PRO A CA 1
ATOM 1299 C C . PRO A 1 171 ? -6.343 5.232 31.549 1.00 57.97 171 PRO A C 1
ATOM 1301 O O . PRO A 1 171 ? -7.200 4.854 32.354 1.00 57.97 171 PRO A O 1
ATOM 1304 N N . SER A 1 172 ? -6.070 6.519 31.344 1.00 53.75 172 SER A N 1
ATOM 1305 C CA . SER A 1 172 ? -6.969 7.602 31.750 1.00 53.75 172 SER A CA 1
ATOM 1306 C C . SER A 1 172 ? -8.126 7.670 30.751 1.00 53.75 172 SER A C 1
ATOM 1308 O O . SER A 1 172 ? -7.879 7.584 29.545 1.00 53.75 172 SER A O 1
ATOM 1310 N N . ALA A 1 173 ? -9.358 7.765 31.257 1.00 51.97 173 ALA A N 1
ATOM 1311 C CA . ALA A 1 173 ? -10.567 7.909 30.442 1.00 51.97 173 ALA A CA 1
ATOM 1312 C C . ALA A 1 173 ? -10.705 9.324 29.863 1.00 51.97 173 ALA A C 1
ATOM 1314 O O . ALA A 1 173 ? -10.252 10.281 30.534 1.00 51.97 173 ALA A O 1
#

Radius of gyration: 29.53 Å; chains: 1; bounding box: 99×46×62 Å

Sequence (173 aa):
MLKKTARASLLILALAITTVPLFLVNVHATSGCISNCRLTADTTVPTAEGTVYVELDNITSPVYALPHTFLFANNTRHTLTMVNTTFSAPSGARYLWNEWVHSSLQWTPTLMMQTPIMLYNYTASSDGGAFTAKFDKQFQYTLTFKDAAGQSLVPSPTSVVLSSSGSSVTPSA

pLDDT: mean 81.04, std 16.91, range [42.03, 97.56]

Foldseek 3Di:
DPDPVVVVVVVVVVVVVVCVVVVPPPPPCVVWDPFKAKAWEAEPDDVQFHWWWWDKQPDVPPIDTPRDIDIDTAQDKIKIATDDQWDGGPVQKIKGWAWKDFQPDIDPDGRMDMDDRRGHHQDDVVNRHHGYGYIDIGHDDDDFDADPVRHTDVVDDQWDWDDDPPDIDIDGD